Protein AF-A0A9P6B147-F1 (afdb_monomer)

Solvent-accessible surface area (backbone atoms only — not comparable to full-atom values): 10670 Å² total; per-residue (Å²): 136,61,73,66,61,56,53,53,52,53,53,52,53,53,51,55,52,52,49,55,54,51,51,51,53,50,52,52,52,51,52,53,49,54,51,52,51,51,52,51,53,52,49,52,51,52,52,50,52,55,47,55,54,50,54,52,52,48,53,52,50,52,52,52,52,49,54,52,52,50,53,54,50,51,56,47,52,54,51,50,51,52,50,50,52,53,50,53,53,52,49,53,52,52,51,55,54,50,54,50,54,54,36,57,77,68,71,54,84,64,76,75,60,56,59,61,55,54,55,57,62,52,56,53,61,57,55,65,57,58,72,71,68,74,74,68,76,77,77,80,72,81,76,72,82,79,75,86,83,86,77,84,88,87,81,88,79,93,74,87,76,82,80,81,74,81,78,83,80,83,77,86,79,132

pLDDT: mean 78.7, std 16.53, range [46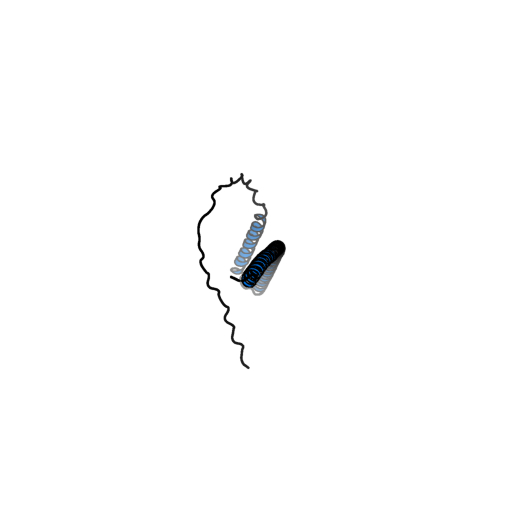.47, 97.81]

Foldseek 3Di:
DDPVVVVVVVVVVV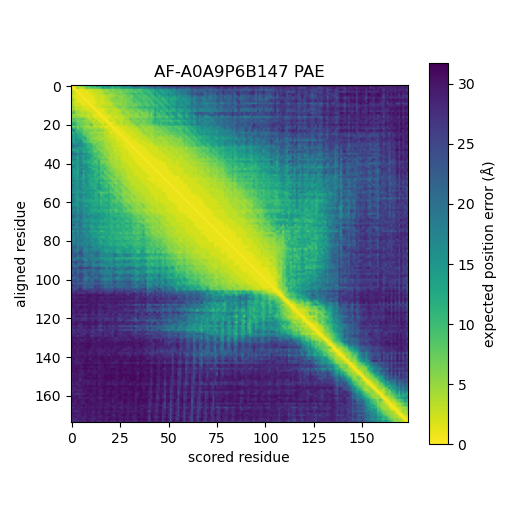VVVVVVVVVVVVVVVVVVVVVVVVVVVVVVVVVVVVVVVVVVVVVVVVVVVVVVVVVVVVVVVVVVVVVVVVVVLVVVLVVLVVVVVVCVVVVHDCPPSVVVNVVSVVVVVVVVVVVVPPPDDPPPPPPDDDDDDDDDDDDDDDDDDDDPDDDDDDDDDD

Organism: NCBI:txid1448309

Mean predicted aligned error: 18.02 Å

Radius of gyration: 43.84 Å; Cα contacts (8 Å, |Δi|>4): 8; chains: 1; bounding box: 84×31×132 Å

Secondary structure (DSSP, 8-state):
--HHHHHHHHHHHHHHHHHHHHHHHHHHHHHHHHHHHHHHHHHHHHHHHHHHHHHHHHHHHHHHHHHHHHHHHHHHHHHHHHHHHHHHHHHHHHHHHHHHHHHHHTT---TTHHHHHHHHHHHHHHHHHHTTSTTS----------------------------PPPPPPPPP-

Structure (mmCIF, N/CA/C/O backbone):
data_AF-A0A9P6B147-F1
#
_entry.id   AF-A0A9P6B147-F1
#
loop_
_atom_site.group_PDB
_atom_site.id
_atom_site.type_symbol
_atom_site.label_atom_id
_atom_site.label_alt_id
_atom_site.label_comp_id
_atom_site.label_asym_id
_atom_site.label_entity_id
_atom_site.label_seq_id
_atom_site.pdbx_PDB_ins_code
_atom_site.Cartn_x
_atom_site.Cartn_y
_atom_site.Cartn_z
_atom_site.occupancy
_atom_site.B_iso_or_equiv
_atom_site.auth_seq_id
_atom_site.auth_comp_id
_atom_site.auth_asym_id
_atom_site.auth_atom_id
_atom_site.pdbx_PDB_model_num
ATOM 1 N N . MET A 1 1 ? -41.931 -22.489 78.687 1.00 56.28 1 MET A N 1
ATOM 2 C CA . MET A 1 1 ? -41.071 -21.831 77.677 1.00 56.28 1 MET A CA 1
ATOM 3 C C . MET A 1 1 ? -40.747 -20.426 78.149 1.00 56.28 1 MET A C 1
ATOM 5 O O . MET A 1 1 ? -41.680 -19.710 78.485 1.00 56.28 1 MET A O 1
ATOM 9 N N . SER A 1 2 ? -39.466 -20.061 78.273 1.00 82.62 2 SER A N 1
ATOM 10 C CA . SER A 1 2 ? -39.063 -18.800 78.917 1.00 82.62 2 SER A CA 1
ATOM 11 C C . SER A 1 2 ? -39.031 -17.620 77.937 1.00 82.62 2 SER A C 1
ATOM 13 O O . SER A 1 2 ? -38.781 -17.788 76.744 1.00 82.62 2 SER A O 1
ATOM 15 N N . ILE A 1 3 ? -39.247 -16.411 78.462 1.00 87.00 3 ILE A N 1
ATOM 16 C CA . ILE A 1 3 ? -39.145 -15.131 77.737 1.00 87.00 3 ILE A CA 1
ATOM 17 C C . ILE A 1 3 ? -37.786 -14.989 77.025 1.00 87.00 3 ILE A C 1
ATOM 19 O O . ILE A 1 3 ? -37.724 -14.446 75.922 1.00 87.00 3 ILE A O 1
ATOM 23 N N . LEU A 1 4 ? -36.720 -15.554 77.602 1.00 89.12 4 LEU A N 1
ATOM 24 C CA . LEU A 1 4 ? -35.377 -15.557 77.016 1.00 89.12 4 LEU A CA 1
ATOM 25 C C . LEU A 1 4 ? -35.344 -16.242 75.641 1.00 89.12 4 LEU A C 1
ATOM 27 O O . LEU A 1 4 ? -34.780 -15.677 74.709 1.00 89.12 4 LEU A O 1
ATOM 31 N N . ASN A 1 5 ? -36.023 -17.382 75.467 1.00 85.44 5 ASN A N 1
ATOM 32 C CA . ASN A 1 5 ? -36.055 -18.077 74.172 1.00 85.44 5 ASN A CA 1
ATOM 33 C C . ASN A 1 5 ? -36.736 -17.248 73.069 1.00 85.44 5 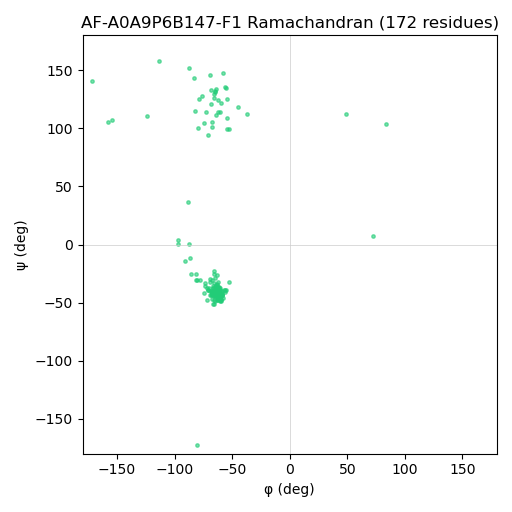ASN A C 1
ATOM 35 O O . ASN A 1 5 ? -36.301 -17.280 71.915 1.00 85.44 5 ASN A O 1
ATOM 39 N N . ASN A 1 6 ? -37.771 -16.471 73.403 1.00 85.38 6 ASN A N 1
ATOM 40 C CA . ASN A 1 6 ? -38.428 -15.591 72.432 1.00 85.38 6 ASN A CA 1
ATOM 41 C C . ASN A 1 6 ? -37.528 -14.420 72.017 1.00 85.38 6 ASN A C 1
ATOM 43 O O . ASN A 1 6 ? -37.462 -14.093 70.833 1.00 85.38 6 ASN A O 1
ATOM 47 N N . ILE A 1 7 ? -36.790 -13.828 72.961 1.00 85.81 7 ILE A N 1
ATOM 48 C CA . ILE A 1 7 ? -35.844 -12.742 72.670 1.00 85.81 7 ILE A CA 1
ATOM 49 C C . ILE A 1 7 ? -34.728 -13.241 71.744 1.00 85.81 7 ILE A C 1
ATOM 51 O O . ILE A 1 7 ? -34.471 -12.621 70.712 1.00 85.81 7 ILE A O 1
ATOM 55 N N . THR A 1 8 ? -34.122 -14.391 72.047 1.00 83.31 8 THR A N 1
ATOM 56 C CA . THR A 1 8 ? -33.050 -14.972 71.223 1.00 83.31 8 THR A CA 1
ATOM 57 C C . THR A 1 8 ? -33.528 -15.297 69.807 1.00 83.31 8 THR A C 1
ATOM 59 O O . THR A 1 8 ? -32.841 -14.987 68.835 1.00 83.31 8 THR A O 1
ATOM 62 N N . THR A 1 9 ? -34.739 -15.845 69.669 1.00 83.19 9 THR A N 1
ATOM 63 C CA . THR A 1 9 ? -35.332 -16.152 68.358 1.00 83.19 9 THR A CA 1
ATOM 64 C C . THR A 1 9 ? -35.588 -14.880 67.545 1.00 83.19 9 THR A C 1
ATOM 66 O O . THR A 1 9 ? -35.305 -14.837 66.348 1.00 83.19 9 THR A O 1
ATOM 69 N N . CYS A 1 10 ? -36.090 -13.821 68.184 1.00 85.38 10 CYS A N 1
ATOM 70 C CA . CYS A 1 10 ? -36.324 -12.537 67.527 1.00 85.38 10 CYS A CA 1
ATOM 71 C C . CYS A 1 10 ? -35.019 -11.851 67.097 1.00 85.38 10 CYS A C 1
ATOM 73 O O . CYS A 1 10 ? -34.961 -11.306 65.995 1.00 85.38 10 CYS A O 1
ATOM 75 N N . LEU A 1 11 ? -33.969 -11.898 67.922 1.00 86.69 11 LEU A N 1
ATOM 76 C CA . LEU A 1 11 ? -32.654 -11.343 67.579 1.00 86.69 11 LEU A CA 1
ATOM 77 C C . LEU A 1 11 ? -31.986 -12.125 66.439 1.00 86.69 11 LEU A C 1
ATOM 79 O O . LEU A 1 11 ? -31.479 -11.521 65.498 1.00 86.69 11 LEU A O 1
ATOM 83 N N . SER A 1 12 ? -32.066 -13.458 66.471 1.00 82.50 12 SER A N 1
ATOM 84 C CA . SER A 1 12 ? -31.555 -14.323 65.401 1.00 82.50 12 SER A CA 1
ATOM 85 C C . SER A 1 12 ? -32.247 -14.046 64.061 1.00 82.50 12 SER A C 1
ATOM 87 O O . SER A 1 12 ? -31.569 -13.852 63.054 1.00 82.50 12 SER A O 1
ATOM 89 N N . LYS A 1 13 ? -33.582 -13.924 64.046 1.00 82.75 13 LYS A N 1
ATOM 90 C CA . LYS A 1 13 ? -34.341 -13.604 62.825 1.00 82.75 13 LYS A CA 1
ATOM 91 C C . LYS A 1 13 ? -33.978 -12.235 62.248 1.00 82.75 13 LYS A C 1
ATOM 93 O O . LYS A 1 13 ? -33.816 -12.122 61.038 1.00 82.75 13 LYS A O 1
ATOM 98 N N . LYS A 1 14 ? -33.819 -11.207 63.090 1.0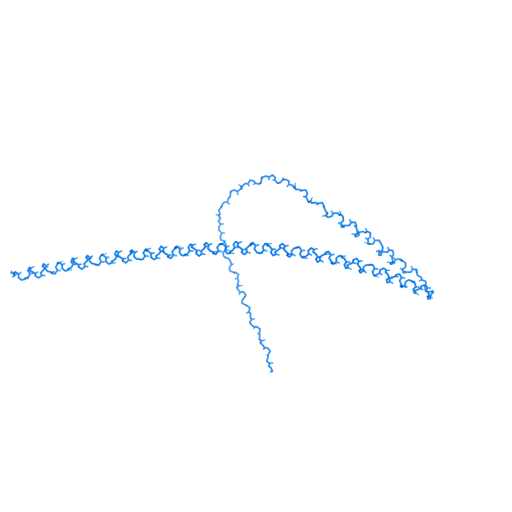0 82.44 14 LYS A N 1
ATOM 99 C CA . LYS A 1 14 ? -33.420 -9.866 62.626 1.00 82.44 14 LYS A CA 1
ATOM 100 C C . LYS A 1 14 ? -32.018 -9.862 62.015 1.00 82.44 14 LYS A C 1
ATOM 102 O O . LYS A 1 14 ? -31.829 -9.232 60.980 1.00 82.44 14 LYS A O 1
ATOM 107 N N . ASN A 1 15 ? -31.073 -10.599 62.599 1.00 83.00 15 ASN A N 1
ATOM 108 C CA . ASN A 1 15 ? -29.724 -10.707 62.043 1.00 83.00 15 ASN A CA 1
ATOM 109 C C . ASN A 1 15 ? -29.707 -11.453 60.703 1.00 83.00 15 ASN A C 1
ATOM 111 O O . ASN A 1 15 ? -29.037 -11.003 59.783 1.00 83.00 15 ASN A O 1
ATOM 115 N N . LEU A 1 16 ? -30.475 -12.539 60.557 1.00 79.44 16 LEU A N 1
ATOM 116 C CA . LEU A 1 16 ? -30.558 -13.276 59.289 1.00 79.44 16 LEU A CA 1
ATOM 117 C C . LEU A 1 16 ? -31.151 -12.423 58.157 1.00 79.44 16 LEU A C 1
ATOM 119 O O . LEU A 1 16 ? -30.641 -12.451 57.042 1.00 79.44 16 LEU A O 1
ATOM 123 N N . VAL A 1 17 ? -32.180 -11.621 58.449 1.00 79.12 17 VAL A N 1
ATOM 124 C CA . VAL A 1 17 ? -32.773 -10.699 57.464 1.00 79.12 17 VAL A CA 1
ATOM 125 C C . VAL A 1 17 ? -31.804 -9.570 57.095 1.00 79.12 17 VAL A C 1
ATOM 127 O O . VAL A 1 17 ? -31.701 -9.213 55.925 1.00 79.12 17 VAL A O 1
ATOM 130 N N . ALA A 1 18 ? -31.061 -9.029 58.066 1.00 80.62 18 ALA A N 1
ATOM 131 C CA . ALA A 1 18 ? -30.060 -7.996 57.802 1.00 80.62 18 ALA A CA 1
ATOM 132 C C . ALA A 1 18 ? -28.901 -8.517 56.934 1.00 80.62 18 ALA A C 1
ATOM 134 O O . ALA A 1 18 ? -28.458 -7.812 56.034 1.00 80.62 18 ALA A O 1
ATOM 135 N N . ILE A 1 19 ? -28.445 -9.753 57.167 1.00 81.44 19 ILE A N 1
ATOM 136 C CA . ILE A 1 19 ? -27.392 -10.388 56.362 1.00 81.44 19 ILE A CA 1
ATOM 137 C C . ILE A 1 19 ? -27.874 -10.610 54.924 1.00 81.44 19 ILE A C 1
ATOM 139 O O . ILE A 1 19 ? -27.199 -10.171 54.000 1.00 81.44 19 ILE A O 1
ATOM 143 N N . ALA A 1 20 ? -29.067 -11.184 54.732 1.00 77.50 20 ALA A N 1
ATOM 144 C CA . ALA A 1 20 ? -29.627 -11.406 53.397 1.00 77.50 20 ALA A CA 1
ATOM 145 C C . ALA A 1 20 ? -29.791 -10.095 52.603 1.00 77.50 20 ALA A C 1
ATOM 147 O O . ALA A 1 20 ? -29.470 -10.039 51.420 1.00 77.50 20 ALA A O 1
ATOM 148 N N . SER A 1 21 ? -30.221 -9.015 53.267 1.00 84.94 21 SER A N 1
ATOM 149 C CA . SER A 1 21 ? -30.340 -7.695 52.635 1.00 84.94 21 SER A CA 1
ATOM 150 C C . SER A 1 21 ? -28.982 -7.103 52.238 1.00 84.94 21 SER A C 1
ATOM 152 O O . SER A 1 21 ? -28.878 -6.451 51.202 1.00 84.94 21 SER A O 1
ATOM 154 N N . LEU A 1 22 ? -27.929 -7.328 53.029 1.00 87.19 22 LEU A N 1
ATOM 155 C CA . LEU A 1 22 ? -26.579 -6.873 52.689 1.00 87.19 22 LEU A CA 1
ATOM 156 C C . LEU A 1 22 ? -25.965 -7.687 51.543 1.00 87.19 22 LEU A C 1
ATOM 158 O O . LEU A 1 22 ? -25.282 -7.108 50.701 1.00 87.19 22 LEU A O 1
ATOM 162 N N . GLU A 1 23 ? -26.219 -8.996 51.491 1.00 87.00 23 GLU A N 1
ATOM 163 C CA . GLU A 1 23 ? -25.784 -9.870 50.393 1.00 87.00 23 GLU A CA 1
ATOM 164 C C . GLU A 1 23 ? -26.446 -9.483 49.064 1.00 87.00 23 GLU A C 1
ATOM 166 O O . GLU A 1 23 ? -25.765 -9.407 48.043 1.00 87.00 23 GLU A O 1
ATOM 171 N N . GLU A 1 24 ? -27.741 -9.157 49.081 1.00 84.44 24 GLU A N 1
ATOM 172 C CA . GLU A 1 24 ? -28.474 -8.675 47.904 1.00 84.44 24 GLU A CA 1
ATOM 173 C C . GLU A 1 24 ? -27.897 -7.347 47.387 1.00 84.44 24 GLU A C 1
ATOM 175 O O . GLU A 1 24 ? -27.555 -7.231 46.210 1.00 84.44 24 GLU A O 1
ATOM 180 N N . ILE A 1 25 ? -27.667 -6.377 48.280 1.00 88.00 25 ILE A N 1
ATOM 181 C CA . ILE A 1 25 ? -27.049 -5.092 47.916 1.00 88.00 25 ILE A CA 1
ATOM 182 C C . ILE A 1 25 ? -25.627 -5.298 47.373 1.00 88.00 25 ILE A C 1
ATOM 184 O O . ILE A 1 25 ? -25.233 -4.634 46.412 1.00 88.00 25 ILE A O 1
ATOM 188 N N . ALA A 1 26 ? -24.837 -6.199 47.965 1.00 86.06 26 ALA A N 1
ATOM 189 C CA . ALA A 1 26 ? -23.488 -6.495 47.490 1.00 86.06 26 ALA A CA 1
ATOM 190 C C . ALA A 1 26 ? -23.506 -7.102 46.077 1.00 86.06 26 ALA A C 1
ATOM 192 O O . ALA A 1 26 ? -22.765 -6.636 45.210 1.00 86.06 26 ALA A O 1
ATOM 193 N N . ALA A 1 27 ? -24.400 -8.062 45.826 1.00 87.69 27 ALA A N 1
ATOM 194 C CA . ALA A 1 27 ? -24.562 -8.693 44.520 1.00 87.69 27 ALA A CA 1
ATOM 195 C C . ALA A 1 27 ? -25.015 -7.692 43.441 1.00 87.69 27 ALA A C 1
ATOM 197 O O . ALA A 1 27 ? -24.483 -7.694 42.330 1.00 87.69 27 ALA A O 1
ATOM 198 N N . GLU A 1 28 ? -25.944 -6.787 43.764 1.00 88.94 28 GLU A N 1
ATOM 199 C CA . GLU A 1 28 ? -26.375 -5.726 42.845 1.00 88.94 28 GLU A CA 1
ATOM 200 C C . GLU A 1 28 ? -25.239 -4.756 42.496 1.00 88.94 28 GLU A C 1
ATOM 202 O O . GLU A 1 28 ? -25.084 -4.352 41.339 1.00 88.94 28 GLU A O 1
ATOM 207 N N . LYS A 1 29 ? -24.419 -4.375 43.484 1.00 91.31 29 LYS A N 1
ATOM 208 C CA . LYS A 1 29 ? -23.270 -3.488 43.255 1.00 91.31 29 LYS A CA 1
ATOM 209 C C . LYS A 1 29 ? -22.195 -4.164 42.416 1.00 91.31 29 LYS A C 1
ATOM 211 O O . LYS A 1 29 ? -21.668 -3.525 41.507 1.00 91.31 29 LYS A O 1
ATOM 216 N N . GLU A 1 30 ? -21.900 -5.431 42.679 1.00 90.62 30 GLU A N 1
ATOM 217 C CA . GLU A 1 30 ? -20.948 -6.208 41.887 1.00 90.62 30 GLU A CA 1
ATOM 218 C C . GLU A 1 30 ? -21.422 -6.350 40.433 1.00 90.62 30 GLU A C 1
ATOM 220 O O . GLU A 1 30 ? -20.661 -6.071 39.506 1.00 90.62 30 GLU A O 1
ATOM 225 N N . ALA A 1 31 ? -22.704 -6.663 40.218 1.00 90.44 31 ALA A N 1
ATOM 226 C CA . ALA A 1 31 ? -23.291 -6.732 38.882 1.00 90.44 31 ALA A CA 1
ATOM 227 C C . ALA A 1 31 ? -23.188 -5.393 38.128 1.00 90.44 31 ALA A C 1
ATOM 229 O O . ALA A 1 31 ? -22.820 -5.375 36.951 1.00 90.44 31 ALA A O 1
ATOM 230 N N . ALA A 1 32 ? -23.444 -4.269 38.805 1.00 91.56 32 ALA A N 1
ATOM 231 C CA . ALA A 1 32 ? -23.328 -2.938 38.211 1.00 91.56 32 ALA A CA 1
ATOM 232 C C . ALA A 1 32 ? -21.880 -2.586 37.818 1.00 91.56 32 ALA A C 1
ATOM 234 O O . ALA A 1 32 ? -21.656 -1.995 36.759 1.00 91.56 32 ALA A O 1
ATOM 235 N N . VAL A 1 33 ? -20.894 -2.965 38.641 1.00 93.56 33 VAL A N 1
ATOM 236 C CA . VAL A 1 33 ? -19.467 -2.768 38.330 1.00 93.56 33 VAL A CA 1
ATOM 237 C C . VAL A 1 33 ? -19.059 -3.617 37.126 1.00 93.56 33 VAL A C 1
ATOM 239 O O . VAL A 1 33 ? -18.489 -3.086 36.175 1.00 93.56 33 VAL A O 1
ATOM 242 N N . LEU A 1 34 ? -19.430 -4.900 37.104 1.00 94.19 34 LEU A N 1
ATOM 243 C CA . LEU A 1 34 ? -19.124 -5.800 35.988 1.00 94.19 34 LEU A CA 1
ATOM 244 C C . LEU A 1 34 ? -19.770 -5.343 34.672 1.00 94.19 34 LEU A C 1
ATOM 246 O O . LEU A 1 34 ? -19.174 -5.477 33.602 1.00 94.19 34 LEU A O 1
ATOM 250 N N . GLU A 1 35 ? -20.985 -4.791 34.718 1.00 93.69 35 GLU A N 1
ATOM 251 C CA . GLU A 1 35 ? -21.634 -4.231 33.532 1.00 93.69 35 GLU A CA 1
ATOM 252 C C . GLU A 1 35 ? -20.910 -2.973 33.025 1.00 93.69 35 GLU A C 1
ATOM 254 O O . GLU A 1 35 ? -20.711 -2.818 31.816 1.00 93.69 35 GLU A O 1
ATOM 259 N N . ALA A 1 36 ? -20.482 -2.091 33.933 1.00 93.62 36 ALA A N 1
ATOM 260 C CA . ALA A 1 36 ? -19.711 -0.902 33.581 1.00 93.62 36 ALA A CA 1
ATOM 261 C C . ALA A 1 36 ? -18.363 -1.271 32.939 1.00 93.62 36 ALA A C 1
ATOM 263 O O . ALA A 1 36 ? -18.009 -0.718 31.896 1.00 93.62 36 ALA A O 1
ATOM 264 N N . GLU A 1 37 ? -17.653 -2.254 33.496 1.00 96.06 37 GLU A N 1
ATOM 265 C CA . GLU A 1 37 ? -16.400 -2.764 32.931 1.00 96.06 37 GLU A CA 1
ATOM 266 C C . GLU A 1 37 ? -16.604 -3.391 31.549 1.00 96.06 37 GLU A C 1
ATOM 268 O O . GLU A 1 37 ? -15.850 -3.101 30.619 1.00 96.06 37 GLU A O 1
ATOM 273 N N . ARG A 1 38 ? -17.661 -4.194 31.361 1.00 95.56 38 ARG A N 1
ATOM 274 C CA . ARG A 1 38 ? -17.993 -4.769 30.045 1.00 95.56 38 ARG A CA 1
ATOM 275 C C . ARG A 1 38 ? -18.241 -3.691 28.994 1.00 95.56 38 ARG A C 1
ATOM 277 O O . ARG A 1 38 ? -17.748 -3.817 27.874 1.00 95.56 38 ARG A O 1
ATOM 284 N N . LYS A 1 39 ? -18.975 -2.633 29.348 1.00 96.56 39 LYS A N 1
ATOM 285 C CA . LYS A 1 39 ? -19.240 -1.496 28.452 1.00 96.56 39 LYS A CA 1
ATOM 286 C C . LYS A 1 39 ? -17.958 -0.745 28.089 1.00 96.56 39 LYS A C 1
ATOM 288 O O . LYS A 1 39 ? -17.793 -0.358 26.933 1.00 96.56 39 LYS A O 1
ATOM 293 N N . GLU A 1 40 ? -17.046 -0.566 29.040 1.00 96.94 40 GLU A N 1
ATOM 294 C CA . GLU A 1 40 ? -15.757 0.085 28.785 1.00 96.94 40 GLU A CA 1
ATOM 295 C C . GLU A 1 40 ? -14.857 -0.769 27.878 1.00 96.94 40 GLU A C 1
ATOM 297 O O . GLU A 1 40 ? -14.301 -0.255 26.908 1.00 96.94 40 GLU A O 1
ATOM 302 N N . ILE A 1 41 ? -14.788 -2.085 28.107 1.00 95.69 41 ILE A N 1
ATOM 303 C CA . ILE A 1 41 ? -14.050 -3.010 27.232 1.00 95.69 41 ILE A CA 1
ATOM 304 C C . ILE A 1 41 ? -14.618 -2.979 25.807 1.00 95.69 41 ILE A C 1
ATOM 306 O O . ILE A 1 41 ? -13.861 -2.874 24.840 1.00 95.69 41 ILE A O 1
ATOM 310 N N . GLU A 1 42 ? -15.945 -3.016 25.653 1.00 96.69 42 GLU A N 1
ATOM 311 C CA . GLU A 1 42 ? -16.586 -2.943 24.337 1.00 96.69 42 GLU A CA 1
ATOM 312 C C . GLU A 1 42 ? -16.278 -1.615 23.628 1.00 96.69 42 GLU A C 1
ATOM 314 O O . GLU A 1 42 ? -15.987 -1.588 22.426 1.00 96.69 42 GLU A O 1
ATOM 319 N N . LYS A 1 43 ? -16.306 -0.498 24.362 1.00 97.81 43 LYS A N 1
ATOM 320 C CA . LYS A 1 43 ? -15.949 0.818 23.827 1.00 97.81 43 LYS A CA 1
ATOM 321 C C . LYS A 1 43 ? -14.498 0.841 23.336 1.00 97.81 43 LYS A C 1
ATOM 323 O O . LYS A 1 43 ? -14.262 1.251 22.198 1.00 97.81 43 LYS A O 1
ATOM 328 N N . GLN A 1 44 ? -13.553 0.343 24.132 1.00 96.38 44 GLN A N 1
ATOM 329 C CA . GLN A 1 44 ? -12.141 0.258 23.745 1.00 96.38 44 GLN A CA 1
ATOM 330 C C . GLN A 1 44 ? -11.930 -0.639 22.520 1.00 96.38 44 GLN A C 1
ATOM 332 O O . GLN A 1 44 ? -11.150 -0.302 21.627 1.00 96.38 44 GLN A O 1
ATOM 337 N N . GLU A 1 45 ? -12.657 -1.753 22.416 1.00 97.75 45 GLU A N 1
ATOM 338 C CA . GLU A 1 45 ? -12.588 -2.631 21.247 1.00 97.75 45 GLU A CA 1
ATOM 339 C C . GLU A 1 45 ? -13.098 -1.928 19.980 1.00 97.75 45 GLU A C 1
ATOM 341 O O . GLU A 1 45 ? -12.479 -2.025 18.915 1.00 97.75 45 GLU A O 1
ATOM 346 N N . ARG A 1 46 ? -14.199 -1.173 20.081 1.00 97.19 46 ARG A N 1
ATOM 347 C CA . ARG A 1 46 ? -14.727 -0.376 18.963 1.00 97.19 46 ARG A CA 1
ATOM 348 C C . ARG A 1 46 ? -13.746 0.715 18.538 1.00 97.19 46 ARG A C 1
ATOM 350 O O . ARG A 1 46 ? -13.532 0.894 17.339 1.00 97.19 46 ARG A O 1
ATOM 357 N N . GLU A 1 47 ? -13.124 1.407 19.489 1.00 97.31 47 GLU A N 1
ATOM 358 C CA . GLU A 1 47 ? -12.098 2.418 19.209 1.00 97.31 47 GLU A CA 1
ATOM 359 C C . GLU A 1 47 ? -10.869 1.803 18.531 1.00 97.31 47 GLU A C 1
ATOM 361 O O . GLU A 1 47 ? -10.394 2.325 17.517 1.00 97.31 47 GLU A O 1
ATOM 366 N N . ARG A 1 48 ? -10.405 0.645 19.015 1.00 97.31 48 ARG A N 1
ATOM 367 C CA . ARG A 1 48 ? -9.300 -0.099 18.405 1.00 97.31 48 ARG A CA 1
ATOM 368 C C . ARG A 1 48 ? -9.626 -0.518 16.973 1.00 97.31 48 ARG A C 1
ATOM 370 O O . ARG A 1 48 ? -8.837 -0.238 16.074 1.00 97.31 48 ARG A O 1
ATOM 377 N N . LYS A 1 49 ? -10.800 -1.109 16.731 1.00 97.31 49 LYS A N 1
ATOM 378 C CA . LYS A 1 49 ? -11.246 -1.493 15.379 1.00 97.31 49 LYS A CA 1
ATOM 379 C C . LYS A 1 49 ? -11.367 -0.283 14.453 1.00 97.31 49 LYS A C 1
ATOM 381 O O . LYS A 1 49 ? -10.978 -0.354 13.288 1.00 97.31 49 LYS A O 1
ATOM 386 N N . ALA A 1 50 ? -11.871 0.845 14.956 1.00 96.75 50 ALA A N 1
ATOM 387 C CA . ALA A 1 50 ? -11.963 2.079 14.182 1.00 96.75 50 ALA A CA 1
ATOM 388 C C . ALA A 1 50 ? -10.578 2.629 13.811 1.00 96.75 50 ALA A C 1
ATOM 390 O O . ALA A 1 50 ? -10.395 3.105 12.687 1.00 96.75 50 ALA A O 1
ATOM 391 N N . LYS A 1 51 ? -9.601 2.542 14.721 1.00 97.81 51 LYS A N 1
ATOM 392 C CA . LYS A 1 51 ? -8.209 2.914 14.453 1.00 97.81 51 LYS A CA 1
ATOM 393 C C . LYS A 1 51 ? -7.570 1.982 13.421 1.00 97.81 51 LYS A C 1
ATOM 395 O O . LYS A 1 51 ? -7.107 2.466 12.397 1.00 97.81 51 LYS A O 1
ATOM 400 N N . GLU A 1 52 ? -7.663 0.666 13.608 1.00 97.19 52 GLU A N 1
ATOM 401 C CA . GLU A 1 52 ? -7.136 -0.328 12.659 1.00 97.19 52 GLU A CA 1
ATOM 402 C C . GLU A 1 52 ? -7.720 -0.140 11.245 1.00 97.19 52 GLU A C 1
ATOM 404 O O . GLU A 1 52 ? -7.002 -0.219 10.247 1.00 97.19 52 GLU A O 1
ATOM 409 N N . ALA A 1 53 ? -9.011 0.195 11.133 1.00 96.81 53 ALA A N 1
ATOM 410 C CA . ALA A 1 53 ? -9.642 0.494 9.848 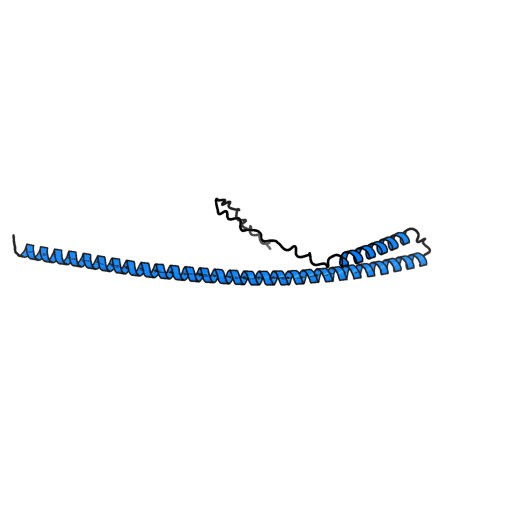1.00 96.81 53 ALA A CA 1
ATOM 411 C C . ALA A 1 53 ? -9.102 1.778 9.190 1.00 96.81 53 ALA A C 1
ATOM 413 O O . ALA A 1 53 ? -8.968 1.834 7.961 1.00 96.81 53 ALA A O 1
ATOM 414 N N . ARG A 1 54 ? -8.793 2.817 9.979 1.00 96.31 54 ARG A N 1
ATOM 415 C CA . ARG A 1 54 ? -8.167 4.053 9.478 1.00 96.31 54 ARG A CA 1
ATOM 416 C C . ARG A 1 54 ? -6.741 3.788 9.008 1.00 96.31 54 ARG A C 1
ATOM 418 O O . ARG A 1 54 ? -6.427 4.156 7.878 1.00 96.31 54 ARG A O 1
ATOM 425 N N . ASP A 1 55 ? -5.954 3.073 9.802 1.00 97.50 55 ASP A N 1
ATOM 426 C CA . ASP A 1 55 ? -4.565 2.726 9.490 1.00 97.50 55 ASP A CA 1
ATOM 427 C C . ASP A 1 55 ? -4.492 1.877 8.207 1.00 97.50 55 ASP A C 1
ATOM 429 O O . ASP A 1 55 ? -3.708 2.153 7.299 1.00 97.50 55 ASP A O 1
ATOM 433 N N . MET A 1 56 ? -5.390 0.897 8.045 1.00 95.88 56 MET A N 1
ATOM 434 C CA . MET A 1 56 ? -5.481 0.100 6.813 1.00 95.88 56 MET A CA 1
ATOM 435 C C . MET A 1 56 ? -5.883 0.937 5.594 1.00 95.88 56 MET A C 1
ATOM 437 O O . MET A 1 56 ? -5.391 0.707 4.484 1.00 95.88 56 MET A O 1
ATOM 441 N N . LYS A 1 57 ? -6.770 1.921 5.773 1.00 97.06 57 LYS A N 1
ATOM 442 C CA . LYS A 1 57 ? -7.159 2.845 4.701 1.00 97.06 57 LYS A CA 1
ATOM 443 C C . LYS A 1 57 ? -5.990 3.735 4.284 1.00 97.06 57 LYS A C 1
ATOM 445 O O . LYS A 1 57 ? -5.837 3.989 3.090 1.00 97.06 57 LYS A O 1
ATOM 450 N N . GLU A 1 58 ? -5.195 4.206 5.235 1.00 97.75 58 GLU A N 1
ATOM 451 C CA . GLU A 1 58 ? -3.996 5.002 4.980 1.00 97.75 58 GLU A CA 1
ATOM 452 C C . GLU A 1 58 ? -2.926 4.177 4.264 1.00 97.75 58 GLU A C 1
ATOM 454 O O . GLU A 1 58 ? -2.539 4.529 3.151 1.00 97.75 58 GLU A O 1
ATOM 459 N N . ARG A 1 59 ? -2.600 2.989 4.783 1.00 96.88 59 ARG A N 1
ATOM 460 C CA . ARG A 1 59 ? -1.672 2.051 4.139 1.00 96.88 59 ARG A CA 1
ATOM 461 C C . ARG A 1 59 ? -2.084 1.705 2.707 1.00 96.88 59 ARG A C 1
ATOM 463 O O . ARG A 1 59 ? -1.248 1.614 1.812 1.00 96.88 59 ARG A O 1
ATOM 470 N N . LYS A 1 60 ? -3.386 1.541 2.440 1.00 97.62 60 LYS A N 1
ATOM 471 C CA . LYS A 1 60 ? -3.889 1.310 1.075 1.00 97.62 60 LYS A CA 1
ATOM 472 C C . LYS A 1 60 ? -3.633 2.505 0.149 1.00 97.62 60 LYS A C 1
ATOM 474 O O . LYS A 1 60 ? -3.359 2.298 -1.032 1.00 97.62 60 LYS A O 1
ATOM 479 N N . LYS A 1 61 ? -3.735 3.740 0.653 1.00 97.31 61 LYS A N 1
ATOM 480 C CA . LYS A 1 61 ? -3.411 4.944 -0.129 1.00 97.31 61 LYS A CA 1
ATOM 481 C C . LYS A 1 61 ? -1.917 5.023 -0.423 1.00 97.31 61 LYS A C 1
ATOM 483 O O . LYS A 1 61 ? -1.564 5.292 -1.565 1.00 97.31 61 LYS A O 1
ATOM 488 N N . GLU A 1 62 ? -1.071 4.741 0.563 1.00 97.38 62 GLU A N 1
ATOM 489 C CA . GLU A 1 62 ? 0.386 4.716 0.390 1.00 97.38 62 GLU A CA 1
ATOM 490 C C . GLU A 1 62 ? 0.805 3.681 -0.656 1.00 97.38 62 GLU A C 1
ATOM 492 O O . GLU A 1 62 ? 1.526 4.009 -1.593 1.00 97.38 62 GLU A O 1
ATOM 497 N N . LEU A 1 63 ? 0.276 2.456 -0.570 1.00 96.12 63 LEU A N 1
ATOM 498 C CA . LEU A 1 63 ? 0.547 1.408 -1.558 1.00 96.12 63 LEU A CA 1
ATOM 499 C C . LEU A 1 63 ? 0.086 1.806 -2.964 1.00 96.12 63 LEU A C 1
ATOM 501 O O . LEU A 1 63 ? 0.781 1.543 -3.943 1.00 96.12 63 LEU A O 1
ATOM 505 N N . ALA A 1 64 ? -1.068 2.466 -3.085 1.00 96.00 64 ALA A N 1
ATOM 506 C CA . ALA A 1 64 ? -1.530 2.968 -4.374 1.00 96.00 64 ALA A CA 1
ATOM 507 C C . ALA A 1 64 ? -0.593 4.055 -4.929 1.00 96.00 64 ALA A C 1
ATOM 509 O O . ALA A 1 64 ? -0.279 4.037 -6.116 1.00 96.00 64 ALA A O 1
ATOM 510 N N . GLN A 1 65 ? -0.116 4.975 -4.087 1.00 96.50 65 GLN A N 1
ATOM 511 C CA . GLN A 1 65 ? 0.848 6.001 -4.492 1.00 96.50 65 GLN A CA 1
ATOM 512 C C . GLN A 1 65 ? 2.192 5.392 -4.905 1.00 96.50 65 GLN A C 1
ATOM 514 O O . GLN A 1 65 ? 2.731 5.771 -5.943 1.00 96.50 65 GLN A O 1
ATOM 519 N N . GLN A 1 66 ? 2.695 4.411 -4.152 1.00 96.38 66 GLN A N 1
ATOM 520 C CA . GLN A 1 66 ? 3.915 3.674 -4.491 1.00 96.38 66 GLN A CA 1
ATOM 521 C C . GLN A 1 66 ? 3.778 2.958 -5.835 1.00 96.38 66 GLN A C 1
ATOM 523 O O . GLN A 1 66 ? 4.638 3.121 -6.692 1.00 96.38 66 GLN A O 1
ATOM 528 N N . ALA A 1 67 ? 2.666 2.258 -6.073 1.00 96.75 67 ALA A N 1
ATOM 529 C CA . ALA A 1 67 ? 2.421 1.586 -7.349 1.00 96.75 67 ALA A CA 1
ATOM 530 C C . ALA A 1 67 ? 2.362 2.571 -8.533 1.00 96.75 67 ALA A C 1
ATOM 532 O O . ALA A 1 67 ? 2.834 2.267 -9.628 1.00 96.75 67 ALA A O 1
ATOM 533 N N . TRP A 1 68 ? 1.802 3.769 -8.332 1.00 94.38 68 TRP A N 1
ATOM 534 C CA . TRP A 1 68 ? 1.809 4.823 -9.352 1.00 94.38 68 TRP A CA 1
ATOM 535 C C . TRP A 1 68 ? 3.217 5.359 -9.624 1.00 94.38 68 TRP A C 1
ATOM 537 O O . TRP A 1 68 ? 3.587 5.525 -10.788 1.00 94.38 68 TRP A O 1
ATOM 547 N N . ALA A 1 69 ? 4.004 5.599 -8.574 1.00 94.62 69 ALA A N 1
ATOM 548 C CA . ALA A 1 69 ? 5.389 6.038 -8.699 1.00 94.62 69 ALA A CA 1
ATOM 549 C C . ALA A 1 69 ? 6.258 4.976 -9.394 1.00 94.62 69 ALA A C 1
ATOM 551 O O . ALA A 1 69 ? 7.005 5.299 -10.315 1.00 94.62 69 ALA A O 1
ATOM 552 N N . GLU A 1 70 ? 6.102 3.705 -9.025 1.00 96.56 70 GLU A N 1
ATOM 553 C CA . GLU A 1 70 ? 6.811 2.583 -9.640 1.00 96.56 70 GLU A CA 1
ATOM 554 C C . GLU A 1 70 ? 6.442 2.433 -11.117 1.00 96.56 70 GLU A C 1
ATOM 556 O O . GLU A 1 70 ? 7.321 2.307 -11.965 1.00 96.56 70 GLU A O 1
ATOM 561 N N . LYS A 1 71 ? 5.156 2.547 -11.466 1.00 97.25 71 LYS A N 1
ATOM 562 C CA . LYS A 1 71 ? 4.720 2.518 -12.867 1.00 97.25 71 LYS A CA 1
ATOM 563 C C . LYS A 1 71 ? 5.318 3.667 -13.684 1.00 97.25 71 LYS A C 1
ATOM 565 O O . LYS A 1 71 ? 5.696 3.461 -14.836 1.00 97.25 71 LYS A O 1
ATOM 570 N N . ALA A 1 72 ? 5.407 4.866 -13.108 1.00 94.06 72 ALA A N 1
ATOM 571 C CA . ALA A 1 72 ? 6.051 6.003 -13.761 1.00 94.06 72 ALA A CA 1
ATOM 572 C C . ALA A 1 72 ? 7.557 5.762 -13.956 1.00 94.06 72 ALA A C 1
ATOM 574 O O . ALA A 1 72 ? 8.083 6.031 -15.036 1.00 94.06 72 ALA A O 1
ATOM 575 N N . HIS A 1 73 ? 8.228 5.199 -12.949 1.00 95.62 73 HIS A N 1
ATOM 576 C CA . HIS A 1 73 ? 9.638 4.827 -13.027 1.00 95.62 73 HIS A CA 1
ATOM 577 C C . HIS A 1 73 ? 9.889 3.755 -14.097 1.00 95.62 73 HIS A C 1
ATOM 579 O O . HIS A 1 73 ? 10.759 3.934 -14.943 1.00 95.62 73 HIS A O 1
ATOM 585 N N . LEU A 1 74 ? 9.089 2.686 -14.134 1.00 95.75 74 LEU A N 1
ATOM 586 C CA . LEU A 1 74 ? 9.192 1.645 -15.161 1.00 95.75 74 LEU A CA 1
ATOM 587 C C . LEU A 1 74 ? 8.996 2.213 -16.570 1.00 95.75 74 LEU A C 1
ATOM 589 O O . LEU A 1 74 ? 9.786 1.918 -17.462 1.00 95.75 74 LEU A O 1
ATOM 593 N N . ALA A 1 75 ? 8.013 3.096 -16.765 1.00 95.50 75 ALA A N 1
ATOM 594 C CA . ALA A 1 75 ? 7.810 3.758 -18.053 1.00 95.50 75 ALA A CA 1
ATOM 595 C C . ALA A 1 75 ? 9.012 4.628 -18.472 1.00 95.50 75 ALA A C 1
ATOM 597 O O . ALA A 1 75 ? 9.287 4.767 -19.666 1.00 95.50 75 ALA A O 1
ATOM 598 N N . GLN A 1 76 ? 9.729 5.220 -17.511 1.00 96.06 76 GLN A N 1
ATOM 599 C CA . GLN A 1 76 ? 10.955 5.968 -17.780 1.00 96.06 76 GLN A CA 1
ATOM 600 C C . GLN A 1 76 ? 12.111 5.031 -18.149 1.00 96.06 76 GLN A C 1
ATOM 602 O O . GLN A 1 76 ? 12.741 5.232 -19.184 1.00 96.06 76 GLN A O 1
ATOM 607 N N . VAL A 1 77 ? 12.318 3.961 -17.380 1.00 96.88 77 VAL A N 1
ATOM 608 C CA . VAL A 1 77 ? 13.332 2.935 -17.672 1.00 96.88 77 VAL A CA 1
ATOM 609 C C . VAL A 1 77 ? 13.120 2.332 -19.063 1.00 96.88 77 VAL A C 1
ATOM 611 O O . VAL A 1 77 ? 14.077 2.164 -19.812 1.00 96.88 77 VAL A O 1
ATOM 614 N N . GLU A 1 78 ? 11.875 2.069 -19.465 1.00 96.19 78 GLU A N 1
ATOM 615 C CA . GLU A 1 78 ? 11.560 1.589 -20.815 1.00 96.19 78 GLU A CA 1
ATOM 616 C C . GLU A 1 78 ? 11.923 2.598 -21.914 1.00 96.19 78 GLU A C 1
ATOM 618 O O . GLU A 1 78 ? 12.385 2.209 -22.991 1.00 96.19 78 GLU A O 1
ATOM 623 N N . LYS A 1 79 ? 11.712 3.900 -21.680 1.00 94.94 79 LYS A N 1
ATOM 624 C CA . LYS A 1 79 ? 12.130 4.945 -22.629 1.00 94.94 79 LYS A CA 1
ATOM 625 C C . LYS A 1 79 ? 13.646 4.999 -22.753 1.00 94.94 79 LYS A C 1
ATOM 627 O O . LYS A 1 79 ? 14.150 5.076 -23.875 1.00 94.94 79 LYS A O 1
ATOM 6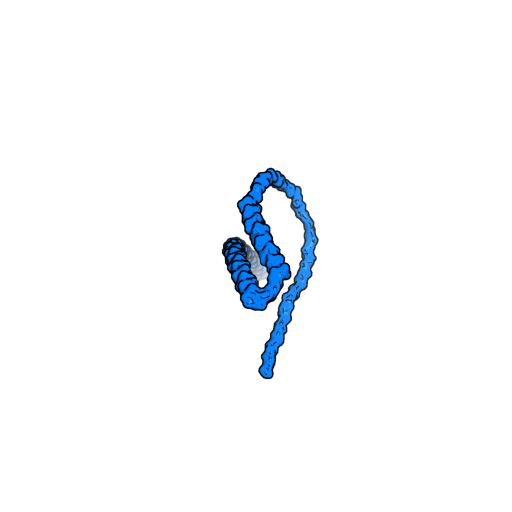32 N N . ASP A 1 80 ? 14.349 4.923 -21.632 1.00 94.00 80 ASP A N 1
ATOM 633 C CA . ASP A 1 80 ? 15.808 4.974 -21.598 1.00 94.00 80 ASP A CA 1
ATOM 634 C C . ASP A 1 80 ? 16.410 3.727 -22.257 1.00 94.00 80 ASP A C 1
ATOM 636 O O . ASP A 1 80 ? 17.307 3.845 -23.090 1.00 94.00 80 ASP A O 1
ATOM 640 N N . ALA A 1 81 ? 15.840 2.544 -22.014 1.00 94.75 81 ALA A N 1
ATOM 641 C CA . ALA A 1 81 ? 16.221 1.313 -22.701 1.00 94.75 81 ALA A CA 1
ATOM 642 C C . ALA A 1 81 ? 16.065 1.439 -24.226 1.00 94.75 81 ALA A C 1
ATOM 644 O O . ALA A 1 81 ? 16.996 1.139 -24.971 1.00 94.75 81 ALA A O 1
ATOM 645 N N . LYS A 1 82 ? 14.938 1.979 -24.711 1.00 94.19 82 LYS A N 1
ATOM 646 C CA . LYS A 1 82 ? 14.736 2.239 -26.150 1.00 94.19 82 LYS A CA 1
ATOM 647 C C . LYS A 1 82 ? 15.721 3.266 -26.708 1.00 94.19 82 LYS A C 1
ATOM 649 O O . LYS A 1 82 ? 16.112 3.173 -27.873 1.00 94.19 82 LYS A O 1
ATOM 654 N N . ALA A 1 83 ? 16.116 4.261 -25.917 1.00 93.50 83 ALA A N 1
ATOM 655 C CA . ALA A 1 83 ? 17.141 5.216 -26.322 1.00 93.50 83 ALA A CA 1
ATOM 656 C C . ALA A 1 83 ? 18.504 4.523 -26.481 1.00 93.50 83 ALA A C 1
ATOM 658 O O . ALA A 1 83 ? 19.158 4.724 -27.505 1.00 93.50 83 ALA A O 1
ATOM 659 N N . VAL A 1 84 ? 18.873 3.651 -25.538 1.00 95.25 84 VAL A N 1
ATOM 660 C CA . VAL A 1 84 ? 20.100 2.840 -25.596 1.00 95.25 84 VAL A CA 1
ATOM 661 C C . VAL A 1 84 ? 20.084 1.877 -26.786 1.00 95.25 84 VAL A C 1
ATOM 663 O O . VAL A 1 84 ? 21.076 1.767 -27.503 1.00 95.25 84 VAL A O 1
ATOM 666 N N . GLU A 1 85 ? 18.956 1.226 -27.071 1.00 92.19 85 GLU A N 1
ATOM 667 C CA . GLU A 1 85 ? 18.817 0.377 -28.263 1.00 92.19 85 GLU A CA 1
ATOM 668 C C . GLU A 1 85 ? 19.064 1.173 -29.553 1.00 92.19 85 GLU A C 1
ATOM 670 O O . GLU A 1 85 ? 19.794 0.728 -30.441 1.00 92.19 85 GLU A O 1
ATOM 675 N N . ARG A 1 86 ? 18.515 2.392 -29.650 1.00 92.25 86 ARG A N 1
ATOM 676 C CA . ARG A 1 86 ? 18.747 3.281 -30.799 1.00 92.25 86 ARG A CA 1
ATOM 677 C C . ARG A 1 86 ? 20.206 3.719 -30.907 1.00 92.25 86 ARG A C 1
ATOM 679 O O . ARG A 1 86 ? 20.712 3.830 -32.025 1.00 92.25 86 ARG A O 1
ATOM 686 N N . THR A 1 87 ? 20.888 3.997 -29.795 1.00 92.56 87 THR A N 1
ATOM 687 C CA . THR A 1 87 ? 22.314 4.359 -29.831 1.00 92.56 87 THR A CA 1
ATOM 688 C C . THR A 1 87 ? 23.175 3.169 -30.232 1.00 92.56 87 THR A C 1
ATOM 690 O O . THR A 1 87 ? 24.009 3.320 -31.123 1.00 92.56 87 THR A O 1
ATOM 693 N N . ALA A 1 88 ? 22.908 1.983 -29.681 1.00 91.31 88 ALA A N 1
ATOM 694 C CA . ALA A 1 88 ? 23.593 0.747 -30.052 1.00 91.31 88 ALA A CA 1
ATOM 695 C C . ALA A 1 88 ? 23.411 0.423 -31.547 1.00 91.31 88 ALA A C 1
ATOM 697 O O . ALA A 1 88 ? 24.368 0.064 -32.230 1.00 91.31 88 ALA A O 1
ATOM 698 N N . ALA A 1 89 ? 22.210 0.630 -32.099 1.00 90.44 89 ALA A N 1
ATOM 699 C CA . ALA A 1 89 ? 21.955 0.450 -33.529 1.00 90.44 89 ALA A CA 1
ATOM 700 C C . ALA A 1 89 ? 22.762 1.431 -34.402 1.00 90.44 89 ALA A C 1
ATOM 702 O O . ALA A 1 89 ? 23.323 1.042 -35.431 1.00 90.44 89 ALA A O 1
ATOM 703 N N . LYS A 1 90 ? 22.863 2.706 -33.996 1.00 92.94 90 LYS A N 1
ATOM 704 C CA . LYS A 1 90 ? 23.694 3.702 -34.699 1.00 92.94 90 LYS A CA 1
ATOM 705 C C . LYS A 1 90 ? 25.172 3.321 -34.668 1.00 92.94 90 LYS A C 1
ATOM 707 O O . LYS A 1 90 ? 25.836 3.401 -35.700 1.00 92.94 90 LYS A O 1
ATOM 712 N N . GLU A 1 91 ? 25.668 2.887 -33.516 1.00 92.94 91 GLU A N 1
ATOM 713 C CA . GLU A 1 91 ? 27.051 2.443 -33.355 1.00 92.94 91 GLU A CA 1
ATOM 714 C C . GLU A 1 91 ? 27.350 1.218 -34.228 1.00 92.94 91 GLU A C 1
ATOM 716 O O . GLU A 1 91 ? 28.301 1.239 -35.009 1.00 92.94 91 GLU A O 1
ATOM 721 N N . ALA A 1 92 ? 26.471 0.211 -34.227 1.00 87.75 92 ALA A N 1
ATOM 722 C CA . ALA A 1 92 ? 26.609 -0.969 -35.078 1.00 87.75 92 ALA A CA 1
ATOM 723 C C . ALA A 1 92 ? 26.695 -0.614 -36.576 1.00 87.75 92 ALA A C 1
ATOM 725 O O . ALA A 1 92 ? 27.508 -1.186 -37.308 1.00 87.75 92 ALA A O 1
ATOM 726 N N . LYS A 1 93 ? 25.911 0.371 -37.045 1.00 89.00 93 LYS A N 1
ATOM 727 C CA . LYS A 1 93 ? 26.003 0.875 -38.428 1.00 89.00 93 LYS A CA 1
ATOM 728 C C . LYS A 1 93 ? 27.350 1.535 -38.721 1.00 89.00 93 LYS A C 1
ATOM 730 O O . LYS A 1 93 ? 27.902 1.332 -39.805 1.00 89.00 93 LYS A O 1
ATOM 735 N N . LEU A 1 94 ? 27.878 2.324 -37.784 1.00 91.81 94 LEU A N 1
ATOM 736 C CA . LEU A 1 94 ? 29.189 2.959 -37.930 1.00 91.81 94 LEU A CA 1
ATOM 737 C C . LEU A 1 94 ? 30.307 1.911 -37.984 1.00 91.81 94 LEU A C 1
ATOM 739 O O . LEU A 1 94 ? 31.142 1.974 -38.889 1.00 91.81 94 LEU A O 1
ATOM 743 N N . CYS A 1 95 ? 30.270 0.903 -37.110 1.00 89.31 95 CYS A N 1
ATOM 744 C CA . CYS A 1 95 ? 31.207 -0.222 -37.129 1.00 89.31 95 CYS A CA 1
ATOM 745 C C . CYS A 1 95 ? 31.145 -0.990 -38.456 1.00 89.31 95 CYS A C 1
ATOM 747 O O . CYS A 1 95 ? 32.172 -1.186 -39.105 1.00 89.31 95 CYS A O 1
ATOM 749 N N . ALA A 1 96 ? 29.947 -1.339 -38.935 1.00 86.31 96 ALA A N 1
ATOM 750 C CA . ALA A 1 96 ? 29.786 -2.036 -40.212 1.00 86.31 96 ALA A CA 1
ATOM 751 C C . ALA A 1 96 ? 30.327 -1.218 -41.402 1.00 86.31 96 ALA A C 1
ATOM 753 O O . ALA A 1 96 ? 30.939 -1.765 -42.325 1.00 86.31 96 ALA A O 1
ATOM 754 N N . LYS A 1 97 ? 30.144 0.110 -41.387 1.00 87.88 97 LYS A N 1
ATOM 755 C CA . LYS A 1 97 ? 30.704 1.009 -42.407 1.00 87.88 97 LYS A CA 1
ATOM 756 C C . LYS A 1 97 ? 32.235 1.040 -42.352 1.00 87.88 97 LYS A C 1
ATOM 758 O O . LYS A 1 97 ? 32.869 0.992 -43.409 1.00 87.88 97 LYS A O 1
ATOM 763 N N . ALA A 1 98 ? 32.820 1.071 -41.154 1.00 87.81 98 ALA A N 1
ATOM 764 C CA . ALA A 1 98 ? 34.267 1.003 -40.955 1.00 87.81 98 ALA A CA 1
ATOM 765 C C . ALA A 1 98 ? 34.851 -0.331 -41.454 1.00 87.81 98 ALA A C 1
ATOM 767 O O . ALA A 1 98 ? 35.838 -0.335 -42.190 1.00 87.81 98 ALA A O 1
ATOM 768 N N . GLU A 1 99 ? 34.194 -1.457 -41.165 1.00 83.06 99 GLU A N 1
ATOM 769 C CA . GLU A 1 99 ? 34.611 -2.778 -41.652 1.00 83.06 99 GLU A CA 1
ATOM 770 C C . GLU A 1 99 ? 34.598 -2.881 -43.183 1.00 83.06 99 GLU A C 1
ATOM 772 O O . GLU A 1 99 ? 35.471 -3.518 -43.779 1.00 83.06 99 GLU A O 1
ATOM 777 N N . ILE A 1 100 ? 33.624 -2.254 -43.850 1.00 79.50 100 ILE A N 1
ATOM 778 C CA . ILE A 1 100 ? 33.572 -2.225 -45.318 1.00 79.50 100 ILE A CA 1
ATOM 779 C C . ILE A 1 100 ? 34.669 -1.326 -45.892 1.00 79.50 100 ILE A C 1
ATOM 781 O O . ILE A 1 100 ? 35.266 -1.687 -46.908 1.00 79.50 100 ILE A O 1
ATOM 785 N N . ALA A 1 101 ? 34.959 -0.185 -45.263 1.00 83.25 101 ALA A N 1
ATOM 786 C CA . ALA A 1 101 ? 36.062 0.680 -45.676 1.00 83.25 101 ALA A CA 1
ATOM 787 C C . ALA A 1 101 ? 37.416 -0.047 -45.561 1.00 83.25 101 ALA A C 1
ATOM 789 O O . ALA A 1 101 ? 38.189 -0.054 -46.520 1.00 83.25 101 ALA A O 1
ATOM 790 N N . ALA A 1 102 ? 37.652 -0.757 -44.452 1.00 84.31 102 ALA A N 1
ATOM 791 C CA . ALA A 1 102 ? 38.851 -1.573 -44.251 1.00 84.31 102 ALA A CA 1
ATOM 792 C C . ALA A 1 102 ? 38.958 -2.734 -45.264 1.00 84.31 102 ALA A C 1
ATOM 794 O O . ALA A 1 102 ? 40.028 -3.000 -45.816 1.00 84.31 102 ALA A O 1
ATOM 795 N N . ALA A 1 103 ? 37.844 -3.409 -45.573 1.00 81.00 103 ALA A N 1
ATOM 796 C CA . ALA A 1 103 ? 37.817 -4.469 -46.584 1.00 81.00 103 ALA A CA 1
ATOM 797 C C . ALA A 1 103 ? 38.112 -3.946 -48.004 1.00 81.00 103 ALA A C 1
ATOM 799 O O . ALA A 1 103 ? 38.797 -4.617 -48.774 1.00 81.00 103 ALA A O 1
ATOM 800 N N . ARG A 1 104 ? 37.642 -2.736 -48.347 1.00 81.69 104 ARG A N 1
ATOM 801 C CA . ARG A 1 104 ? 37.968 -2.082 -49.628 1.00 81.69 104 ARG A CA 1
ATOM 802 C C . ARG A 1 104 ? 39.450 -1.732 -49.732 1.00 81.69 104 ARG A C 1
ATOM 804 O O . ARG A 1 104 ? 40.034 -1.970 -50.781 1.00 81.69 104 ARG A O 1
ATOM 811 N N . ALA A 1 105 ? 40.054 -1.224 -48.658 1.00 83.19 105 ALA A N 1
ATOM 812 C CA . ALA A 1 105 ? 41.478 -0.880 -48.632 1.00 83.19 105 ALA A CA 1
ATOM 813 C C . ALA A 1 105 ? 42.398 -2.100 -48.839 1.00 83.19 105 ALA A C 1
ATOM 815 O O . ALA A 1 105 ? 43.502 -1.961 -49.349 1.00 83.19 105 ALA A O 1
ATOM 816 N N . THR A 1 106 ? 41.934 -3.302 -48.483 1.00 83.38 106 THR A N 1
ATOM 817 C CA . THR A 1 106 ? 42.704 -4.556 -48.578 1.00 83.38 106 THR A CA 1
ATOM 818 C C . THR A 1 106 ? 42.412 -5.381 -49.839 1.00 83.38 106 THR A C 1
ATOM 820 O O . THR A 1 106 ? 42.933 -6.484 -49.978 1.00 83.38 106 THR A O 1
ATOM 823 N N . GLY A 1 107 ? 41.570 -4.889 -50.758 1.00 78.12 107 GLY A N 1
ATOM 824 C CA . GLY A 1 107 ? 41.287 -5.545 -52.044 1.00 78.12 107 GLY A CA 1
ATOM 825 C C . GLY A 1 107 ? 40.432 -6.822 -51.976 1.00 78.12 107 GLY A C 1
ATOM 826 O O . GLY A 1 107 ? 40.241 -7.482 -52.996 1.00 78.12 107 GLY A O 1
ATOM 827 N N . LYS A 1 108 ? 39.877 -7.188 -50.809 1.00 70.75 108 LYS A N 1
ATOM 828 C CA . LYS A 1 108 ? 39.009 -8.374 -50.665 1.00 70.75 108 LYS A CA 1
ATOM 829 C C . LYS A 1 108 ? 37.590 -8.074 -51.176 1.00 70.75 108 LYS A C 1
ATOM 831 O O . LYS A 1 108 ? 36.937 -7.134 -50.723 1.00 70.75 108 LYS A O 1
ATOM 836 N N . THR A 1 109 ? 37.080 -8.884 -52.109 1.00 61.22 109 THR A N 1
ATOM 837 C CA . THR A 1 109 ? 35.768 -8.696 -52.762 1.00 61.22 109 THR A CA 1
ATOM 838 C C . THR A 1 109 ? 34.595 -8.696 -51.770 1.00 61.22 109 THR A C 1
ATOM 840 O O . THR A 1 109 ? 34.343 -9.668 -51.061 1.00 61.22 109 THR A O 1
ATOM 843 N N . VAL A 1 110 ? 33.827 -7.598 -51.756 1.00 60.72 110 VAL A N 1
ATOM 844 C CA . VAL A 1 110 ? 32.736 -7.284 -50.803 1.00 60.72 110 VAL A CA 1
ATOM 845 C C . VAL A 1 110 ? 31.369 -7.840 -51.262 1.00 60.72 110 VAL A C 1
ATOM 847 O O . VAL A 1 110 ? 30.334 -7.193 -51.113 1.00 60.72 110 VAL A O 1
ATOM 850 N N . THR A 1 111 ? 31.322 -9.020 -51.879 1.00 60.91 111 THR A N 1
ATOM 851 C CA . THR A 1 111 ? 30.080 -9.581 -52.462 1.00 60.91 111 THR A CA 1
ATOM 852 C C . THR A 1 111 ? 29.169 -10.246 -51.422 1.00 60.91 111 THR A C 1
ATOM 854 O O . THR A 1 111 ? 27.945 -10.174 -51.533 1.00 60.91 111 THR A O 1
ATOM 857 N N . GLY A 1 112 ? 29.727 -10.821 -50.350 1.00 60.81 112 GLY A N 1
ATOM 858 C CA . GLY A 1 112 ? 28.946 -11.365 -49.226 1.00 60.81 112 GLY A CA 1
ATOM 859 C C . GLY A 1 112 ? 28.488 -10.311 -48.207 1.00 60.81 112 GLY A C 1
ATOM 860 O O . GLY A 1 112 ? 27.422 -10.438 -47.615 1.00 60.81 112 GLY A O 1
ATOM 861 N N . ARG A 1 113 ? 29.265 -9.235 -48.024 1.00 56.62 113 ARG A N 1
ATOM 862 C CA . ARG A 1 113 ? 29.087 -8.278 -46.914 1.00 56.62 113 ARG A CA 1
ATOM 863 C C . ARG A 1 113 ? 28.069 -7.160 -47.185 1.00 56.62 113 ARG A C 1
ATOM 865 O O . ARG A 1 113 ? 27.452 -6.678 -46.244 1.00 56.62 113 ARG A O 1
ATOM 872 N N . LYS A 1 114 ? 27.825 -6.792 -48.453 1.00 62.78 114 LYS A N 1
ATOM 873 C CA . LYS A 1 114 ? 26.788 -5.802 -48.824 1.00 62.78 114 LYS A CA 1
ATOM 874 C C . LYS A 1 114 ? 25.368 -6.257 -48.460 1.00 62.78 114 LYS A C 1
ATOM 876 O O . LYS A 1 114 ? 24.569 -5.432 -48.039 1.00 62.78 114 LYS A O 1
ATOM 881 N N . ARG A 1 115 ? 25.080 -7.563 -48.560 1.00 64.00 115 ARG A N 1
ATOM 882 C CA . ARG A 1 115 ? 23.759 -8.132 -48.231 1.00 64.00 115 ARG A CA 1
ATOM 883 C C . ARG A 1 115 ? 23.393 -7.941 -46.754 1.00 64.00 115 ARG A C 1
ATOM 885 O O . ARG A 1 115 ? 22.281 -7.522 -46.462 1.00 64.00 115 ARG A O 1
ATOM 892 N N . LYS A 1 116 ? 24.367 -8.112 -45.852 1.00 63.50 116 LYS A N 1
ATOM 893 C CA . LYS A 1 116 ? 24.180 -7.945 -44.401 1.00 63.50 116 LYS A CA 1
ATOM 894 C C . LYS A 1 116 ? 23.858 -6.498 -44.000 1.00 63.50 116 LYS A C 1
ATOM 896 O O . LYS A 1 116 ? 23.090 -6.281 -43.074 1.00 63.50 116 LYS A O 1
ATOM 901 N N . VAL A 1 117 ? 24.402 -5.502 -44.708 1.00 61.62 117 VAL A N 1
ATOM 902 C CA . VAL A 1 117 ? 24.091 -4.081 -44.445 1.00 61.62 117 VAL A CA 1
ATOM 903 C C . VAL A 1 117 ? 22.668 -3.728 -44.879 1.00 61.62 117 VAL A C 1
ATOM 905 O O . VAL A 1 117 ? 21.974 -3.014 -44.161 1.00 61.62 117 VAL A O 1
ATOM 908 N N . SER A 1 118 ? 22.208 -4.265 -46.011 1.00 62.56 118 SER A N 1
ATOM 909 C CA . SER A 1 118 ? 20.849 -4.024 -46.509 1.00 62.56 118 SER A CA 1
ATOM 910 C C . SER A 1 118 ? 19.759 -4.687 -45.657 1.00 62.56 118 SER A C 1
ATOM 912 O O . SER A 1 118 ? 18.673 -4.130 -45.535 1.00 62.56 118 SER A O 1
ATOM 914 N N . GLU A 1 119 ? 20.030 -5.841 -45.037 1.00 65.44 119 GLU A N 1
ATOM 915 C CA . GLU A 1 119 ? 19.089 -6.468 -44.091 1.00 65.44 119 GLU A CA 1
ATOM 916 C C . GLU A 1 119 ? 18.915 -5.645 -42.806 1.00 65.44 119 GLU A C 1
ATOM 918 O O . GLU A 1 119 ? 17.790 -5.472 -42.340 1.00 65.44 119 GLU A O 1
ATOM 923 N N . ILE A 1 120 ? 20.001 -5.066 -42.277 1.00 62.44 120 ILE A N 1
ATOM 924 C CA . ILE A 1 120 ? 19.955 -4.212 -41.078 1.00 62.44 120 ILE A CA 1
ATOM 925 C C . ILE A 1 120 ? 19.172 -2.913 -41.355 1.00 62.44 120 ILE A C 1
ATOM 927 O O . ILE A 1 120 ? 18.406 -2.458 -40.513 1.00 62.44 120 ILE A O 1
ATOM 931 N N . GLU A 1 121 ? 19.305 -2.330 -42.551 1.00 64.56 121 GLU A N 1
ATOM 932 C CA . GLU A 1 121 ? 18.579 -1.109 -42.938 1.00 64.56 121 GLU A CA 1
ATOM 933 C C . GLU A 1 121 ? 17.065 -1.330 -43.117 1.00 64.56 121 GLU A C 1
ATOM 935 O O . GLU A 1 121 ? 16.271 -0.417 -42.882 1.00 64.56 121 GLU A O 1
ATOM 940 N N . LYS A 1 122 ? 16.652 -2.543 -43.507 1.00 68.31 122 LYS A N 1
ATOM 941 C CA . LYS A 1 122 ? 15.237 -2.895 -43.683 1.00 68.31 122 LYS A CA 1
ATOM 942 C C . LYS A 1 122 ? 14.525 -3.074 -42.336 1.00 68.31 122 LYS A C 1
ATOM 944 O O . LYS A 1 122 ? 13.433 -2.544 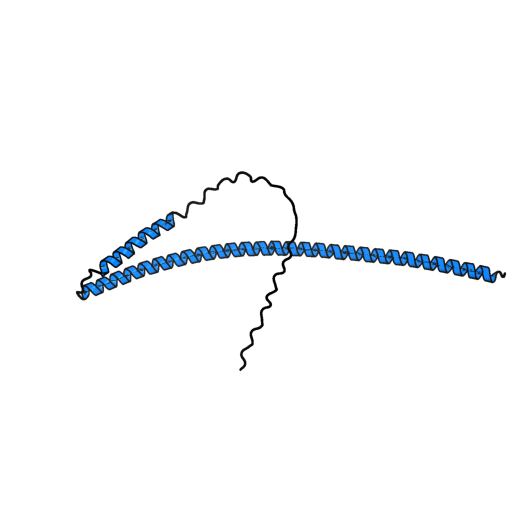-42.165 1.00 68.31 122 LYS A O 1
ATOM 949 N N . GLY A 1 123 ? 15.181 -3.718 -41.366 1.00 63.00 123 GLY A N 1
ATOM 950 C CA . GLY A 1 123 ? 14.622 -3.945 -40.026 1.00 63.00 123 GLY A CA 1
ATOM 951 C C . GLY A 1 123 ? 14.381 -2.671 -39.202 1.00 63.00 123 GLY A C 1
ATOM 952 O O . GLY A 1 123 ? 13.448 -2.630 -38.403 1.00 63.00 123 GLY A O 1
ATOM 953 N N . ASP A 1 124 ? 15.160 -1.606 -39.422 1.00 62.78 124 ASP A N 1
ATOM 954 C CA . ASP A 1 124 ? 14.969 -0.325 -38.723 1.00 62.78 124 ASP A CA 1
ATOM 955 C C . ASP A 1 124 ? 13.691 0.413 -39.157 1.00 62.78 124 ASP A C 1
ATOM 957 O O . ASP A 1 124 ? 12.998 0.991 -38.319 1.00 62.78 124 ASP A O 1
ATOM 961 N N . LYS A 1 125 ? 13.335 0.364 -40.450 1.00 63.28 125 LYS A N 1
ATOM 962 C CA . LYS A 1 125 ? 12.115 1.012 -40.973 1.00 63.28 125 LYS A CA 1
ATOM 963 C C . LYS A 1 125 ? 10.838 0.352 -40.458 1.00 63.28 125 LYS A C 1
ATOM 965 O O . LYS A 1 125 ? 9.827 1.027 -40.269 1.00 63.28 125 LYS A O 1
ATOM 970 N N . ASP A 1 126 ? 10.895 -0.950 -40.198 1.00 65.12 126 ASP A N 1
ATOM 971 C CA . ASP A 1 126 ? 9.758 -1.700 -39.673 1.00 65.12 126 ASP A CA 1
ATOM 972 C C . ASP A 1 126 ? 9.511 -1.368 -38.186 1.00 65.12 126 ASP A C 1
ATOM 974 O O . ASP A 1 126 ? 8.361 -1.206 -37.774 1.00 65.12 126 ASP A O 1
ATOM 978 N N . LYS A 1 127 ? 10.569 -1.133 -37.389 1.00 63.59 127 LYS A N 1
ATOM 979 C CA . LYS A 1 127 ? 10.448 -0.756 -35.965 1.00 63.59 127 LYS A CA 1
ATOM 980 C C . LYS A 1 127 ? 9.976 0.681 -35.730 1.00 63.59 127 LYS A C 1
ATOM 982 O O . LYS A 1 127 ? 9.259 0.932 -34.758 1.00 63.59 127 LYS A O 1
ATOM 987 N N . GLU A 1 128 ? 10.333 1.627 -36.599 1.00 61.84 128 GLU A N 1
ATOM 988 C CA . GLU A 1 128 ? 9.805 3.000 -36.515 1.00 61.84 128 GLU A CA 1
ATOM 989 C C . GLU A 1 128 ? 8.287 3.062 -36.782 1.00 61.84 128 GLU A C 1
ATOM 991 O O . GLU A 1 128 ? 7.600 3.932 -36.240 1.00 61.84 128 GLU A O 1
ATOM 996 N N . ASN A 1 129 ? 7.733 2.096 -37.523 1.00 55.41 129 ASN A N 1
ATOM 997 C CA . ASN A 1 129 ? 6.301 2.025 -37.823 1.00 55.41 129 ASN A CA 1
ATOM 998 C C . ASN A 1 129 ? 5.441 1.408 -36.704 1.00 55.41 129 ASN A C 1
ATOM 1000 O O . ASN A 1 129 ? 4.255 1.735 -36.602 1.00 55.41 129 ASN A O 1
ATOM 1004 N N . GLU A 1 130 ? 5.993 0.560 -35.831 1.00 57.16 130 GLU A N 1
ATOM 1005 C CA . GLU A 1 130 ? 5.217 -0.055 -34.738 1.00 57.16 130 GLU A CA 1
ATOM 1006 C C . GLU A 1 130 ? 4.980 0.895 -33.552 1.00 57.16 130 GLU A C 1
ATOM 1008 O O . GLU A 1 130 ? 3.924 0.847 -32.917 1.00 57.16 130 GLU A O 1
ATOM 1013 N N . GLY A 1 131 ? 5.899 1.833 -33.295 1.00 53.50 131 GLY A N 1
ATOM 1014 C CA . GLY A 1 131 ? 5.760 2.824 -32.218 1.00 53.50 131 GLY A CA 1
ATOM 1015 C C . GLY A 1 131 ? 4.614 3.827 -32.417 1.00 53.50 131 GLY A C 1
ATOM 1016 O O . GLY A 1 131 ? 4.094 4.367 -31.441 1.00 53.50 131 GLY A O 1
ATOM 1017 N N . SER A 1 132 ? 4.177 4.042 -33.660 1.00 56.62 132 SER A N 1
ATOM 1018 C CA . SER A 1 132 ? 3.133 5.018 -34.015 1.00 56.62 132 SER A CA 1
ATOM 1019 C C . SER A 1 132 ? 1.704 4.460 -33.919 1.00 56.62 132 SER A C 1
ATOM 1021 O O . SER A 1 132 ? 0.740 5.222 -33.949 1.00 56.62 132 SER A O 1
ATOM 1023 N N . ARG A 1 133 ? 1.532 3.136 -33.770 1.00 55.66 133 ARG A N 1
ATOM 1024 C CA . ARG A 1 133 ? 0.210 2.477 -33.699 1.00 55.66 133 ARG A CA 1
ATOM 1025 C C . ARG A 1 133 ? -0.360 2.322 -32.281 1.00 55.66 133 ARG A C 1
ATOM 1027 O O . ARG A 1 133 ? -1.556 2.082 -32.146 1.00 55.66 133 ARG A O 1
ATOM 1034 N N . GLY A 1 134 ? 0.444 2.498 -31.231 1.00 56.72 134 GLY A N 1
ATOM 1035 C CA . GLY A 1 134 ? 0.030 2.296 -29.831 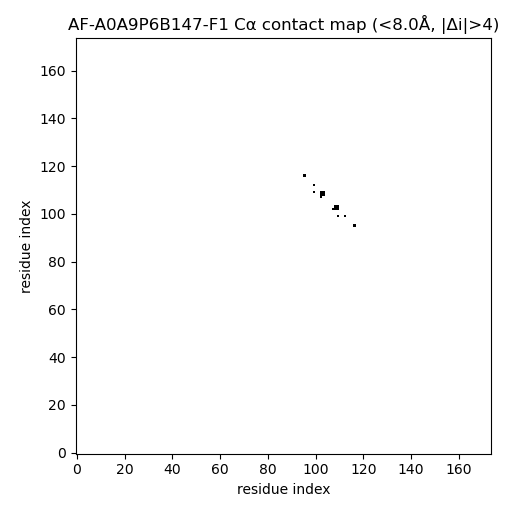1.00 56.72 134 GLY A CA 1
ATOM 1036 C C . GLY A 1 134 ? -0.612 3.502 -29.124 1.00 56.72 134 GLY A C 1
ATOM 1037 O O . GLY A 1 134 ? -0.933 3.404 -27.945 1.00 56.72 134 GLY A O 1
ATOM 1038 N N . GLY A 1 135 ? -0.775 4.644 -29.803 1.00 49.78 135 GLY A N 1
ATOM 1039 C CA . GLY A 1 135 ? -1.172 5.921 -29.185 1.00 49.78 135 GLY A CA 1
ATOM 1040 C C . GLY A 1 135 ? -2.661 6.281 -29.242 1.00 49.78 135 GLY A C 1
ATOM 1041 O O . GLY A 1 135 ? -3.038 7.343 -28.756 1.00 49.78 135 GLY A O 1
ATOM 1042 N N . SER A 1 136 ? -3.521 5.446 -29.830 1.00 51.88 136 SER A N 1
ATOM 1043 C CA . SER A 1 136 ? -4.966 5.692 -29.761 1.00 51.88 136 SER A CA 1
ATOM 1044 C C . SER A 1 136 ? -5.491 5.166 -28.423 1.00 51.88 136 SER A C 1
ATOM 1046 O O . SER A 1 136 ? -5.436 3.952 -28.212 1.00 51.88 136 SER A O 1
ATOM 1048 N N . PRO A 1 137 ? -5.997 6.020 -27.511 1.00 55.91 137 PRO A N 1
ATOM 1049 C CA . PRO A 1 137 ? -6.653 5.529 -26.307 1.00 55.91 137 PRO A CA 1
ATOM 1050 C C . PRO A 1 137 ? -7.781 4.581 -26.741 1.00 55.91 137 PRO A C 1
ATOM 1052 O O . PRO A 1 137 ? -8.502 4.903 -27.695 1.00 55.91 137 PRO A O 1
ATOM 1055 N N . PRO A 1 138 ? -7.933 3.399 -26.114 1.00 56.94 138 PRO A N 1
ATOM 1056 C CA . PRO A 1 138 ? -9.014 2.495 -26.471 1.00 56.94 138 PRO A CA 1
ATOM 1057 C C . PRO A 1 138 ? -10.324 3.274 -26.365 1.00 56.94 138 PRO A C 1
ATOM 1059 O O . PRO A 1 138 ? -10.598 3.884 -25.329 1.00 56.94 138 PRO A O 1
ATOM 1062 N N . LYS A 1 139 ? -11.109 3.298 -27.455 1.00 49.09 139 LYS A N 1
ATOM 1063 C CA . LYS A 1 139 ? -12.458 3.877 -27.458 1.00 49.09 139 LYS A CA 1
ATOM 1064 C C . LYS A 1 139 ? -13.161 3.389 -26.194 1.00 49.09 139 LYS A C 1
ATOM 1066 O O . LYS A 1 139 ? -13.329 2.180 -26.033 1.00 49.09 139 LYS A O 1
ATOM 1071 N N . GLN A 1 140 ? -13.544 4.316 -25.311 1.00 55.00 140 GLN A N 1
ATOM 1072 C CA . GLN A 1 140 ? -14.421 4.037 -24.180 1.00 55.00 140 GLN A CA 1
ATOM 1073 C C . GLN A 1 140 ? -15.664 3.353 -24.737 1.00 55.00 140 GLN A C 1
ATOM 1075 O O . GLN A 1 140 ? -16.560 3.982 -25.301 1.00 55.00 140 GLN A O 1
ATOM 1080 N N . ARG A 1 141 ? -15.698 2.029 -24.632 1.00 55.44 141 ARG A N 1
ATOM 1081 C CA . ARG A 1 141 ? -16.902 1.264 -24.883 1.00 55.44 141 ARG A CA 1
ATOM 1082 C C . ARG A 1 141 ? -17.828 1.672 -23.747 1.00 55.44 141 ARG A C 1
ATOM 1084 O O . ARG A 1 141 ? -17.562 1.331 -22.600 1.00 55.44 141 ARG A O 1
ATOM 1091 N N . ARG A 1 142 ? -18.832 2.496 -24.055 1.00 58.69 142 ARG A N 1
ATOM 1092 C CA . ARG A 1 142 ? -19.864 2.931 -23.111 1.00 58.69 142 ARG A CA 1
ATOM 1093 C C . ARG A 1 142 ? -20.481 1.663 -22.526 1.00 58.69 142 ARG A C 1
ATOM 1095 O O . ARG A 1 142 ? -21.260 0.992 -23.197 1.00 58.69 142 ARG A O 1
ATOM 1102 N N . THR A 1 143 ? -20.053 1.279 -21.330 1.00 59.50 143 THR A N 1
ATOM 1103 C CA . THR A 1 143 ? -20.621 0.155 -20.600 1.00 59.50 143 THR A CA 1
ATOM 1104 C C . THR A 1 143 ? -22.034 0.565 -20.226 1.00 59.50 143 THR A C 1
ATOM 1106 O O . THR A 1 143 ? -22.256 1.378 -19.333 1.00 59.50 143 THR A O 1
ATOM 1109 N N . GLN A 1 144 ? -23.001 0.062 -20.992 1.00 54.91 144 GLN A N 1
ATOM 1110 C CA . GLN A 1 144 ? -24.387 0.041 -20.560 1.00 54.91 144 GLN A CA 1
ATOM 1111 C C . GLN A 1 144 ? -24.438 -0.697 -19.218 1.00 54.91 144 GLN A C 1
ATOM 1113 O O . GLN A 1 144 ? -23.757 -1.704 -19.024 1.00 54.91 144 GLN A O 1
ATOM 1118 N N . SER A 1 145 ? -25.186 -0.114 -18.289 1.00 57.72 145 SER A N 1
ATOM 1119 C CA . SER A 1 145 ? -25.422 -0.571 -16.924 1.00 57.72 145 SER A CA 1
ATOM 1120 C C . SER A 1 145 ? -25.541 -2.093 -16.817 1.00 57.72 145 SER A C 1
ATOM 1122 O O . SER A 1 145 ? -26.521 -2.675 -17.283 1.00 57.72 145 SER A O 1
ATOM 1124 N N . LEU A 1 146 ? -24.569 -2.729 -16.162 1.00 46.75 146 LEU A N 1
ATOM 1125 C CA . LEU A 1 146 ? -24.739 -4.081 -15.645 1.00 46.75 146 LEU A CA 1
ATOM 1126 C C . LEU A 1 146 ? -25.662 -3.993 -14.431 1.00 46.75 146 LEU A C 1
ATOM 1128 O O . LEU A 1 146 ? -25.340 -3.352 -13.431 1.00 46.75 146 LEU A O 1
ATOM 1132 N N . GLN A 1 147 ? -26.842 -4.584 -14.579 1.00 60.34 147 GLN A N 1
ATOM 1133 C CA . GLN A 1 147 ? -27.828 -4.718 -13.520 1.00 60.34 147 GLN A CA 1
ATOM 1134 C C . GLN A 1 147 ? -27.244 -5.474 -12.313 1.00 60.34 147 GLN A C 1
ATOM 1136 O O . GLN A 1 147 ? -26.425 -6.379 -12.499 1.00 60.34 147 GLN A O 1
ATOM 1141 N N . PRO A 1 148 ? -27.668 -5.150 -11.080 1.00 52.78 148 PRO A N 1
ATOM 1142 C CA . PRO A 1 148 ? -27.282 -5.910 -9.903 1.00 52.78 148 PRO A CA 1
ATOM 1143 C C . PRO A 1 148 ? -28.057 -7.234 -9.874 1.00 52.78 148 PRO A C 1
ATOM 1145 O O . PRO A 1 148 ? -29.241 -7.261 -9.544 1.00 52.78 148 PRO A O 1
ATOM 1148 N N . VAL A 1 149 ? -27.395 -8.344 -10.209 1.00 54.34 149 VAL A N 1
ATOM 1149 C CA . VAL A 1 149 ? -27.939 -9.677 -9.921 1.00 54.34 149 VAL A CA 1
ATOM 1150 C C . VAL A 1 149 ? -27.669 -9.975 -8.452 1.00 54.34 149 VAL A C 1
ATOM 1152 O O . VAL A 1 149 ? -26.560 -10.296 -8.031 1.00 54.34 149 VAL A O 1
ATOM 1155 N N . VAL A 1 150 ? -28.723 -9.782 -7.673 1.00 54.88 150 VAL A N 1
ATOM 1156 C CA . VAL A 1 150 ? -28.897 -10.249 -6.303 1.00 54.88 150 VAL A CA 1
ATOM 1157 C C . VAL A 1 150 ? -28.876 -11.776 -6.295 1.00 54.88 150 VAL A C 1
ATOM 1159 O O . VAL A 1 150 ? -29.802 -12.410 -6.787 1.00 54.88 150 VAL A O 1
ATOM 1162 N N . SER A 1 151 ? -27.858 -12.360 -5.674 1.00 47.66 151 SER A N 1
ATOM 1163 C CA . SER A 1 151 ? -27.967 -13.688 -5.065 1.00 47.66 151 SER A CA 1
ATOM 1164 C C . SER A 1 151 ? -26.883 -13.838 -4.004 1.00 47.66 151 SER A C 1
ATOM 1166 O O . SER A 1 151 ? -25.693 -13.940 -4.291 1.00 47.66 151 SER A O 1
ATOM 1168 N N . SER A 1 152 ? -27.354 -13.753 -2.764 1.00 49.66 152 SER A N 1
ATOM 1169 C CA . SER A 1 152 ? -26.639 -13.992 -1.513 1.00 49.66 152 SER A CA 1
ATOM 1170 C C . SER A 1 152 ? -26.571 -15.519 -1.237 1.00 49.66 152 SER A C 1
ATOM 1172 O O . SER A 1 152 ? -26.920 -16.305 -2.116 1.00 49.66 152 SER A O 1
ATOM 1174 N N . PRO A 1 153 ? -26.101 -15.989 -0.072 1.00 64.62 153 PRO A N 1
ATOM 1175 C CA . PRO A 1 153 ? -24.797 -16.625 0.108 1.00 64.62 153 PRO A CA 1
ATOM 1176 C C . PRO A 1 153 ? -24.926 -18.115 0.472 1.00 64.62 153 PRO A C 1
ATOM 1178 O O . PRO A 1 153 ? -25.925 -18.492 1.069 1.00 64.62 153 PRO A O 1
ATOM 1181 N N . GLN A 1 154 ? -23.901 -18.950 0.250 1.00 46.47 154 GLN A N 1
ATOM 1182 C CA . GLN A 1 154 ? -23.632 -20.084 1.150 1.00 46.47 154 GLN A CA 1
ATOM 1183 C C . GLN A 1 154 ? -22.310 -20.819 0.873 1.00 46.47 154 GLN A C 1
ATOM 1185 O O . GLN A 1 154 ? -21.960 -21.120 -0.260 1.00 46.47 154 GLN A O 1
ATOM 1190 N N . GLN A 1 155 ? -21.687 -21.174 1.999 1.00 47.19 155 GLN A N 1
ATOM 1191 C CA . GLN A 1 155 ? -20.868 -22.360 2.264 1.00 47.19 155 GLN A CA 1
ATOM 1192 C C . GLN A 1 155 ? -19.382 -22.369 1.864 1.00 47.19 155 GLN A C 1
ATOM 1194 O O . GLN A 1 155 ? -18.988 -22.601 0.731 1.00 47.19 155 GLN A O 1
ATOM 1199 N N . SER A 1 156 ? -18.581 -22.196 2.923 1.00 59.31 156 SER A N 1
ATOM 1200 C CA . SER A 1 156 ? -17.502 -23.091 3.352 1.00 59.31 156 SER A CA 1
ATOM 1201 C C . SER A 1 156 ? -16.489 -23.562 2.316 1.00 59.31 156 SER A C 1
ATOM 1203 O O . SER A 1 156 ? -16.750 -24.500 1.576 1.00 59.31 156 SER A O 1
ATOM 1205 N N . ILE A 1 157 ? -15.249 -23.092 2.473 1.00 56.44 157 ILE A N 1
ATOM 1206 C CA . ILE A 1 157 ? -14.134 -24.019 2.705 1.00 56.44 157 ILE A CA 1
ATOM 1207 C C . ILE A 1 157 ? -13.002 -23.303 3.453 1.00 56.44 157 ILE A C 1
ATOM 1209 O O . ILE A 1 157 ? -12.283 -22.457 2.926 1.00 56.44 157 ILE A O 1
ATOM 1213 N N . LEU A 1 158 ? -12.867 -23.661 4.734 1.00 51.03 158 LEU A N 1
ATOM 1214 C CA . LEU A 1 158 ? -11.575 -23.697 5.402 1.00 51.03 158 LEU A CA 1
ATOM 1215 C C . LEU A 1 158 ? -10.748 -24.775 4.691 1.00 51.03 158 LEU A C 1
ATOM 1217 O O . LEU A 1 158 ? -11.033 -25.962 4.830 1.00 51.03 158 LEU A O 1
ATOM 1221 N N . GLN A 1 159 ? -9.709 -24.376 3.966 1.00 61.72 159 GLN A N 1
ATOM 1222 C CA . GLN A 1 159 ? -8.555 -25.240 3.750 1.00 61.72 159 GLN A CA 1
ATOM 1223 C C . GLN A 1 159 ? -7.308 -24.506 4.221 1.00 61.72 159 GLN A C 1
ATOM 1225 O O . GLN A 1 159 ? -6.879 -23.494 3.670 1.00 61.72 159 GLN A O 1
ATOM 1230 N N . HIS A 1 160 ? -6.775 -25.027 5.320 1.00 48.38 160 HIS A N 1
ATOM 1231 C CA . HIS A 1 160 ? -5.534 -24.621 5.942 1.00 48.38 160 HIS A CA 1
ATOM 1232 C C . HIS A 1 160 ? -4.378 -24.822 4.959 1.00 48.38 160 HIS A C 1
ATOM 1234 O O . HIS A 1 160 ? -4.040 -25.949 4.609 1.00 48.38 160 HIS A O 1
ATOM 1240 N N . SER A 1 161 ? -3.756 -23.727 4.525 1.00 61.81 161 SER A N 1
ATOM 1241 C CA . SER A 1 161 ? -2.438 -23.795 3.895 1.00 61.81 161 SER A CA 1
ATOM 1242 C C . SER A 1 161 ? -1.393 -24.009 4.994 1.00 61.81 161 SER A C 1
ATOM 1244 O O . SER A 1 161 ? -1.396 -23.250 5.970 1.00 61.81 161 SER A O 1
ATOM 1246 N N . PRO A 1 162 ? -0.515 -25.020 4.893 1.00 58.12 162 PRO A N 1
ATOM 1247 C CA . PRO A 1 162 ? 0.529 -25.220 5.878 1.00 58.12 162 PRO A CA 1
ATOM 1248 C C . PRO A 1 162 ? 1.506 -24.046 5.823 1.00 58.12 162 PRO A C 1
ATOM 1250 O O . PRO A 1 162 ? 2.045 -23.669 4.785 1.00 58.12 162 PRO A O 1
ATOM 1253 N N . HIS A 1 163 ? 1.691 -23.465 6.996 1.00 55.31 163 HIS A N 1
ATOM 1254 C CA . HIS A 1 163 ? 2.667 -22.449 7.321 1.00 55.31 163 HIS A CA 1
ATOM 1255 C C . HIS A 1 163 ? 4.070 -22.951 6.933 1.00 55.31 163 HIS A C 1
ATOM 1257 O O . HIS A 1 163 ? 4.610 -23.853 7.573 1.00 55.31 163 HIS A O 1
ATOM 1263 N N . HIS A 1 164 ? 4.670 -22.393 5.879 1.00 59.50 164 HIS A N 1
ATOM 1264 C CA . HIS A 1 164 ? 6.094 -22.584 5.615 1.00 59.50 164 HIS A CA 1
ATOM 1265 C C . HIS A 1 164 ? 6.886 -21.799 6.661 1.00 59.50 164 HIS A C 1
ATOM 1267 O O . HIS A 1 164 ? 7.139 -20.607 6.504 1.00 59.50 164 HIS A O 1
ATOM 1273 N N . GLN A 1 165 ? 7.267 -22.474 7.746 1.00 62.75 165 GLN A N 1
ATOM 1274 C CA . GLN A 1 165 ? 8.342 -21.994 8.602 1.00 62.75 165 GLN A CA 1
ATOM 1275 C C . GLN A 1 165 ? 9.645 -21.956 7.784 1.00 62.75 165 GLN A C 1
ATOM 1277 O O . GLN A 1 165 ? 10.045 -22.987 7.235 1.00 62.75 165 GLN A O 1
ATOM 1282 N N . PRO A 1 166 ? 10.337 -20.809 7.698 1.00 66.62 166 PRO A N 1
ATOM 1283 C CA . PRO A 1 166 ? 11.679 -20.767 7.141 1.00 66.62 166 PRO A CA 1
ATOM 1284 C C . PRO A 1 166 ? 12.646 -21.490 8.090 1.00 66.62 166 PRO A C 1
ATOM 1286 O O . PRO A 1 166 ? 12.790 -21.108 9.251 1.00 66.62 166 PRO A O 1
ATOM 1289 N N . GLN A 1 167 ? 13.322 -22.532 7.600 1.00 68.75 167 GLN A N 1
ATOM 1290 C CA . GLN A 1 167 ? 14.437 -23.138 8.329 1.00 68.75 167 GLN A CA 1
ATOM 1291 C C . GLN A 1 167 ? 15.597 -22.129 8.448 1.00 68.75 167 GLN A C 1
ATOM 1293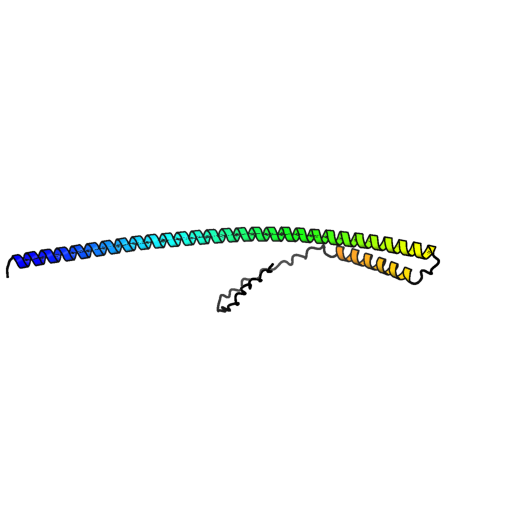 O O . GLN A 1 167 ? 15.985 -21.525 7.441 1.00 68.75 167 GLN A O 1
ATOM 1298 N N . PRO A 1 168 ? 16.184 -21.945 9.643 1.00 69.38 168 PRO A N 1
ATOM 1299 C CA . PRO A 1 168 ? 17.368 -21.116 9.819 1.00 69.38 168 PRO A CA 1
ATOM 1300 C C . PRO A 1 168 ? 18.573 -21.740 9.100 1.00 69.38 168 PRO A C 1
ATOM 1302 O O . PRO A 1 168 ? 18.884 -22.918 9.275 1.00 69.38 168 PRO A O 1
ATOM 1305 N N . ARG A 1 169 ? 19.269 -20.936 8.288 1.00 74.00 169 ARG A N 1
ATOM 1306 C CA . ARG A 1 169 ? 20.531 -21.334 7.651 1.00 74.00 169 ARG A CA 1
ATOM 1307 C C . ARG A 1 169 ? 21.630 -21.467 8.718 1.00 74.00 169 ARG A C 1
ATOM 1309 O O . ARG A 1 169 ? 21.781 -20.544 9.522 1.00 74.00 169 ARG A O 1
ATOM 1316 N N . PRO A 1 170 ? 22.419 -22.555 8.725 1.00 78.31 170 PRO A N 1
ATOM 1317 C CA . PRO A 1 170 ? 23.573 -22.675 9.608 1.00 78.31 170 PRO A CA 1
ATOM 1318 C C . PRO A 1 170 ? 24.618 -21.609 9.255 1.00 78.31 170 PRO A C 1
ATOM 1320 O O . PRO A 1 170 ? 24.919 -21.379 8.084 1.00 78.31 170 PRO A O 1
ATOM 1323 N N . TRP A 1 171 ? 25.144 -20.937 10.278 1.00 73.06 171 TRP A N 1
ATOM 1324 C CA . TRP A 1 171 ? 26.229 -19.969 10.129 1.00 73.06 171 TRP A CA 1
ATOM 1325 C C . TRP A 1 171 ? 27.537 -20.688 9.763 1.00 73.06 171 TRP A C 1
ATOM 1327 O O . TRP A 1 171 ? 27.762 -21.810 10.233 1.00 73.06 171 TRP A O 1
ATOM 1337 N N . PRO A 1 172 ? 28.408 -20.067 8.949 1.00 68.25 172 PRO A N 1
ATOM 1338 C CA . PRO A 1 172 ? 29.730 -20.612 8.677 1.00 68.25 172 PRO A CA 1
ATOM 1339 C C . PRO A 1 172 ? 30.542 -20.619 9.977 1.00 68.25 172 PRO A C 1
ATOM 1341 O O . PRO A 1 172 ? 30.562 -19.630 10.711 1.00 68.25 172 PRO A O 1
ATOM 1344 N N . ARG A 1 173 ? 31.177 -21.753 10.284 1.00 72.50 173 ARG A N 1
ATOM 1345 C CA . ARG A 1 173 ? 32.128 -21.853 11.396 1.00 72.50 173 ARG A CA 1
ATOM 1346 C C . ARG A 1 173 ? 33.508 -21.349 10.936 1.00 72.50 173 ARG A C 1
ATOM 1348 O O . ARG A 1 173 ? 33.829 -21.575 9.768 1.00 72.50 173 ARG A O 1
ATOM 1355 N N . PRO A 1 174 ? 34.268 -20.667 11.813 1.00 62.34 174 PRO A N 1
ATOM 1356 C CA . PRO A 1 174 ? 35.662 -20.300 11.564 1.00 62.34 174 PRO A CA 1
ATOM 1357 C C . PRO A 1 174 ? 36.582 -21.524 11.498 1.00 62.34 174 PRO A C 1
ATOM 1359 O O . PRO A 1 174 ? 36.234 -22.562 12.112 1.00 62.34 174 PRO A O 1
#

Sequence (174 aa):
MSILNNITTCLSKKNLVAIASLEEIAAEKEAAVLEAERKEIEKQERERKAKEARDMKERKKELAQQAWAEKAHLAQVEKDAKAVERTAAKEAKLCAKAEIAAARATGKTVTGRKRKVSEIEKGDKDKENEGSRGGSPPKQRRTQSLQPVVSSPQQSILQHSPHHQPQPRPWPRP